Protein AF-A0A964I361-F1 (afdb_monomer_lite)

Secondary structure (DSSP, 8-state):
-HHHHHHHHHHHHHHT-PPPPPPPPPEEEEEEEEEE-TTS-EEEEEEEEESS-S---------

Sequence (63 aa):
MASRVVAVLALALFATAAPPPQAPPEVRIEKNVPAPMRDGVILRADVYRPAMPGRLPVLLQRT

Radius of gyration: 24.27 Å; chains: 1; bounding box: 38×21×73 Å

pLDDT: mean 85.26, std 13.28, range [56.03, 98.12]

Foldseek 3Di:
DVVVVVVVVVVVVVVPPDPPPDDPADWDKDWQDWDQDPVRDTDGDIDIDGPDDDDDDDDDDDD

Structure (mmCIF, N/CA/C/O backbone):
data_AF-A0A964I361-F1
#
_entry.id   AF-A0A964I361-F1
#
loop_
_atom_site.group_PDB
_atom_site.id
_atom_site.type_symbol
_atom_site.label_atom_id
_atom_site.label_alt_id
_atom_site.label_comp_id
_atom_site.label_asym_id
_atom_site.label_entity_id
_atom_site.label_seq_id
_atom_site.pdbx_PDB_ins_code
_atom_site.Cartn_x
_atom_site.Cartn_y
_atom_site.Cartn_z
_atom_site.occupancy
_atom_site.B_iso_or_equiv
_atom_site.auth_seq_id
_atom_site.auth_comp_id
_atom_site.auth_asym_id
_atom_site.auth_atom_id
_atom_site.pdbx_PDB_model_num
ATOM 1 N N . MET A 1 1 ? 18.099 -0.497 -59.987 1.00 56.03 1 MET A N 1
ATOM 2 C CA . MET A 1 1 ? 18.136 -1.640 -59.040 1.00 56.03 1 MET A CA 1
ATOM 3 C C . MET A 1 1 ? 18.609 -1.242 -57.637 1.00 56.03 1 MET A C 1
ATOM 5 O O . MET A 1 1 ? 17.921 -1.598 -56.691 1.00 56.03 1 MET A O 1
ATOM 9 N N . ALA A 1 2 ? 19.676 -0.445 -57.479 1.00 59.81 2 ALA A N 1
ATOM 10 C CA . ALA A 1 2 ? 20.208 -0.015 -56.171 1.00 59.81 2 ALA A CA 1
ATOM 11 C C . ALA A 1 2 ?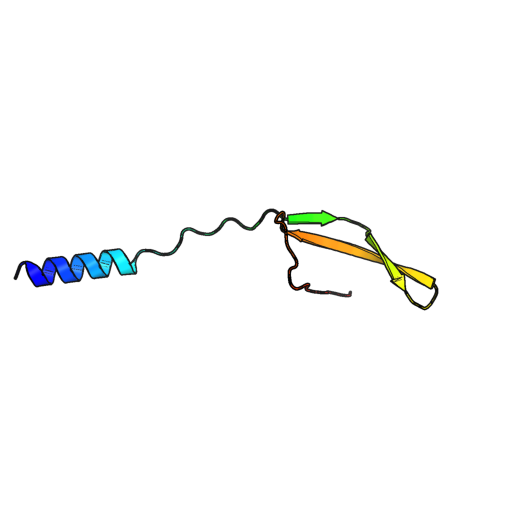 19.197 0.692 -55.233 1.00 59.81 2 ALA A C 1
ATOM 13 O O . ALA A 1 2 ? 19.158 0.405 -54.043 1.00 59.81 2 ALA A O 1
ATOM 14 N N . SER A 1 3 ? 18.318 1.552 -55.762 1.00 64.31 3 SER A N 1
ATOM 15 C CA . SER A 1 3 ? 17.342 2.310 -54.951 1.00 64.31 3 SER A CA 1
ATOM 16 C C . SER A 1 3 ? 16.272 1.433 -54.272 1.00 64.31 3 SER A C 1
ATOM 18 O O . SER A 1 3 ? 15.866 1.723 -53.150 1.00 64.31 3 SER A O 1
ATOM 20 N N . ARG A 1 4 ? 15.869 0.311 -54.891 1.00 68.00 4 ARG A N 1
ATOM 21 C CA . ARG A 1 4 ? 14.901 -0.629 -54.292 1.00 68.00 4 ARG A CA 1
ATOM 22 C C . ARG A 1 4 ? 15.514 -1.428 -53.144 1.00 68.00 4 ARG A C 1
ATOM 24 O O . ARG A 1 4 ? 14.843 -1.655 -52.149 1.00 68.00 4 ARG A O 1
ATOM 31 N N . VAL A 1 5 ? 16.785 -1.809 -53.269 1.00 69.12 5 VAL A N 1
ATOM 32 C CA . VAL A 1 5 ? 17.519 -2.524 -52.214 1.00 69.12 5 VAL A CA 1
ATOM 33 C C . VAL A 1 5 ? 17.702 -1.629 -50.995 1.00 69.12 5 VAL A C 1
ATOM 35 O O . VAL A 1 5 ? 17.407 -2.058 -49.888 1.00 69.12 5 VAL A O 1
ATOM 38 N N . VAL A 1 6 ? 18.095 -0.369 -51.197 1.00 71.06 6 VAL A N 1
ATOM 39 C CA . VAL A 1 6 ? 18.239 0.607 -50.105 1.00 71.06 6 VAL A CA 1
ATOM 40 C C . VAL A 1 6 ? 16.897 0.880 -49.419 1.00 71.06 6 VAL A C 1
ATOM 42 O O . VAL A 1 6 ? 16.844 0.922 -48.194 1.00 71.06 6 VAL A O 1
ATOM 45 N N . ALA A 1 7 ? 15.803 0.990 -50.180 1.00 68.19 7 ALA A N 1
ATOM 46 C CA . ALA A 1 7 ? 14.464 1.177 -49.618 1.00 68.19 7 ALA A CA 1
ATOM 47 C C . ALA A 1 7 ? 13.991 -0.033 -48.790 1.00 68.19 7 ALA A C 1
ATOM 49 O O . ALA A 1 7 ? 13.424 0.144 -47.715 1.00 68.19 7 ALA A O 1
ATOM 50 N N . VAL A 1 8 ? 14.259 -1.258 -49.255 1.00 71.69 8 VAL A N 1
ATOM 51 C CA . VAL A 1 8 ? 13.922 -2.487 -48.517 1.00 71.69 8 VAL A CA 1
ATOM 52 C C . VAL A 1 8 ? 14.786 -2.631 -47.262 1.00 71.69 8 VAL A C 1
ATOM 54 O O . VAL A 1 8 ? 14.264 -2.989 -46.210 1.00 71.69 8 VAL A O 1
ATOM 57 N N . LEU A 1 9 ? 16.077 -2.290 -47.334 1.00 67.75 9 LEU A N 1
ATOM 58 C CA . LEU A 1 9 ? 16.973 -2.324 -46.175 1.00 67.75 9 LEU A CA 1
ATOM 59 C C . LEU A 1 9 ? 16.573 -1.287 -45.111 1.00 67.75 9 LEU A C 1
ATOM 61 O O . LEU A 1 9 ? 16.574 -1.591 -43.922 1.00 67.75 9 LEU A O 1
ATOM 65 N N . ALA A 1 10 ? 16.195 -0.077 -45.537 1.00 67.00 10 ALA A N 1
ATOM 66 C CA . ALA A 1 10 ? 15.755 0.992 -44.643 1.00 67.00 10 ALA A CA 1
ATOM 67 C C . ALA A 1 10 ? 14.416 0.663 -43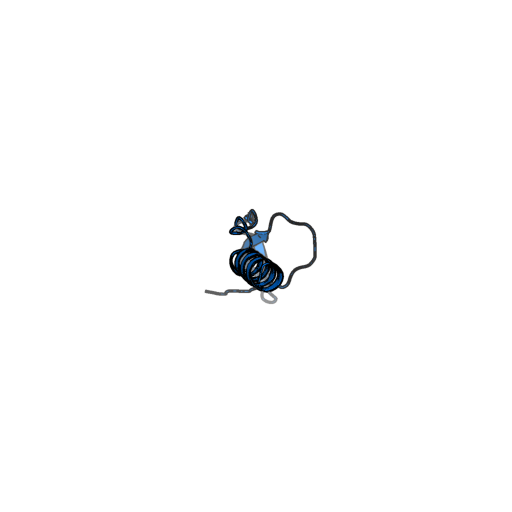.961 1.00 67.00 10 ALA A C 1
ATOM 69 O O . ALA A 1 10 ? 14.255 0.922 -42.769 1.00 67.00 10 ALA A O 1
ATOM 70 N N . LEU A 1 11 ? 13.478 0.042 -44.689 1.00 65.50 11 LEU A N 1
ATOM 71 C CA . LEU A 1 11 ? 12.204 -0.416 -44.130 1.00 65.50 11 LEU A CA 1
ATOM 72 C C . LEU A 1 11 ? 12.399 -1.574 -43.139 1.00 65.50 11 LEU A C 1
ATOM 74 O O . LEU A 1 11 ? 11.759 -1.599 -42.091 1.00 65.50 11 LEU A O 1
ATOM 78 N N . ALA A 1 12 ? 13.315 -2.499 -43.440 1.00 65.00 12 ALA A N 1
ATOM 79 C CA . ALA A 1 12 ? 13.654 -3.604 -42.550 1.00 65.00 12 ALA A CA 1
ATOM 80 C C . ALA A 1 12 ? 14.315 -3.122 -41.245 1.00 65.00 12 ALA A C 1
ATOM 82 O O . ALA A 1 12 ? 13.970 -3.630 -40.182 1.00 65.00 12 ALA A O 1
ATOM 83 N N . LEU A 1 13 ? 15.193 -2.108 -41.297 1.00 63.59 13 LEU A N 1
ATOM 84 C CA . LEU A 1 13 ? 15.807 -1.522 -40.095 1.00 63.59 13 LEU A CA 1
ATOM 85 C C . LEU A 1 13 ? 14.794 -0.794 -39.196 1.00 63.59 13 LEU A C 1
ATOM 87 O O . LEU A 1 13 ? 14.920 -0.834 -37.974 1.00 63.59 13 LEU A O 1
ATOM 91 N N . PHE A 1 14 ? 13.788 -0.139 -39.781 1.00 63.66 14 PHE A N 1
ATOM 92 C CA . PHE A 1 14 ? 12.720 0.514 -39.015 1.00 63.66 14 PHE A CA 1
ATOM 93 C C . PHE A 1 14 ? 11.750 -0.494 -38.382 1.00 63.66 14 PHE A C 1
ATOM 95 O O . PHE A 1 14 ? 11.270 -0.266 -37.274 1.00 63.66 14 PHE A O 1
ATOM 102 N N . ALA A 1 15 ? 11.478 -1.618 -39.052 1.00 66.19 15 ALA A N 1
ATOM 103 C CA . ALA A 1 15 ? 10.523 -2.622 -38.581 1.00 66.19 15 ALA A CA 1
ATOM 104 C C . ALA A 1 15 ? 11.018 -3.443 -37.371 1.00 66.19 15 ALA A C 1
ATOM 106 O O . ALA A 1 15 ? 10.201 -4.031 -36.665 1.00 66.19 15 ALA A O 1
ATOM 107 N N . THR A 1 16 ? 12.330 -3.482 -37.104 1.00 67.56 16 THR A N 1
ATOM 108 C CA . THR A 1 16 ? 12.917 -4.239 -35.979 1.00 67.56 16 THR A CA 1
ATOM 109 C C . THR A 1 16 ? 13.155 -3.409 -34.718 1.00 67.56 16 THR A C 1
ATOM 111 O O . THR A 1 16 ? 13.629 -3.946 -33.717 1.00 67.56 16 THR A O 1
ATOM 114 N N . ALA A 1 17 ? 12.855 -2.109 -34.734 1.00 71.56 17 ALA A N 1
ATOM 115 C CA . ALA A 1 17 ? 13.055 -1.235 -33.583 1.00 71.56 17 ALA A CA 1
ATOM 116 C C . ALA A 1 17 ? 11.906 -1.386 -32.571 1.00 71.56 17 ALA A C 1
ATOM 118 O O . ALA A 1 17 ? 11.083 -0.489 -32.3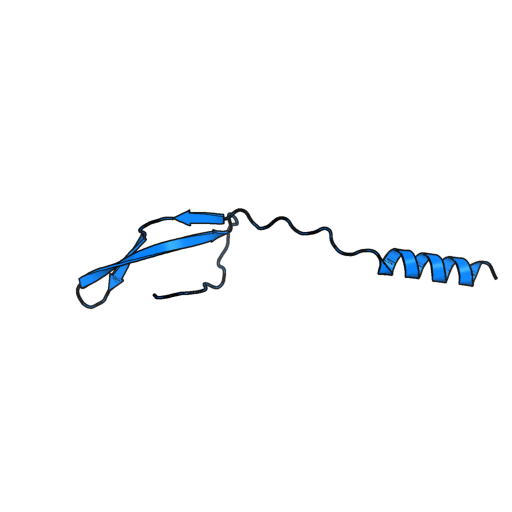95 1.00 71.56 17 ALA A O 1
ATOM 119 N N . ALA A 1 18 ? 11.837 -2.535 -31.894 1.00 75.50 18 ALA A N 1
ATOM 120 C CA . ALA A 1 18 ? 11.059 -2.626 -30.666 1.00 75.50 18 ALA A CA 1
ATOM 121 C C . ALA A 1 18 ? 11.724 -1.707 -29.624 1.00 75.50 18 ALA A C 1
ATOM 123 O O . ALA A 1 18 ? 12.947 -1.791 -29.453 1.00 75.50 18 ALA A O 1
ATOM 124 N N . PRO A 1 19 ? 10.978 -0.817 -28.940 1.00 74.94 19 PRO A N 1
ATOM 125 C CA . PRO A 1 19 ? 11.552 -0.069 -27.835 1.00 74.94 19 PRO A CA 1
ATOM 126 C C . PRO A 1 19 ? 12.143 -1.070 -26.834 1.00 74.94 19 PRO A C 1
ATOM 128 O O . PRO A 1 19 ? 11.531 -2.119 -26.595 1.00 74.94 19 PRO A O 1
ATOM 131 N N . PRO A 1 20 ? 13.333 -0.791 -26.273 1.00 77.06 20 PRO A N 1
ATOM 132 C CA . PRO A 1 20 ? 13.912 -1.673 -25.276 1.00 77.06 20 PRO A CA 1
ATOM 133 C C . PRO A 1 20 ? 12.900 -1.866 -24.139 1.00 77.06 20 PRO A C 1
ATOM 135 O O . PRO A 1 20 ? 12.155 -0.927 -23.830 1.00 77.06 20 PRO A O 1
ATOM 138 N N . PRO A 1 21 ? 12.844 -3.061 -23.524 1.00 76.62 21 PRO A N 1
ATOM 139 C CA . PRO A 1 21 ? 11.952 -3.308 -22.403 1.00 76.62 21 PRO A CA 1
ATOM 140 C C . PRO A 1 21 ? 12.192 -2.228 -21.348 1.00 76.62 21 PRO A C 1
ATOM 142 O O . PRO A 1 21 ? 13.298 -2.088 -20.824 1.00 76.62 21 PRO A O 1
ATOM 145 N N . GLN A 1 22 ? 11.168 -1.416 -21.089 1.00 77.94 22 GLN A N 1
ATOM 146 C CA . GLN A 1 22 ? 11.252 -0.402 -20.050 1.00 77.94 22 GLN A CA 1
ATOM 147 C C . GLN A 1 22 ? 11.341 -1.132 -18.716 1.00 77.94 22 GLN A C 1
ATOM 149 O O . GLN A 1 22 ? 10.503 -1.985 -18.413 1.00 77.94 22 GLN A O 1
ATOM 154 N N . ALA A 1 23 ? 12.373 -0.821 -17.932 1.00 78.50 23 ALA A N 1
ATOM 155 C CA . ALA A 1 23 ? 12.449 -1.318 -16.571 1.00 78.50 23 ALA A CA 1
ATOM 156 C C . ALA A 1 23 ? 11.169 -0.894 -15.827 1.00 78.50 23 ALA A C 1
ATOM 158 O O . ALA A 1 23 ? 10.717 0.244 -16.013 1.00 78.50 23 ALA A O 1
ATOM 159 N N . PRO A 1 24 ? 10.571 -1.777 -15.006 1.00 79.38 24 PRO A N 1
ATOM 160 C CA . PRO A 1 24 ? 9.454 -1.388 -14.164 1.00 79.38 24 PRO A CA 1
ATOM 161 C C . PRO A 1 24 ? 9.844 -0.144 -13.360 1.00 79.38 24 PRO A C 1
ATOM 163 O O . PRO A 1 24 ? 10.975 -0.081 -12.865 1.00 79.38 24 PRO A O 1
ATOM 166 N N . PRO A 1 25 ? 8.952 0.850 -13.225 1.00 83.38 25 PRO A N 1
ATOM 167 C CA . PRO A 1 25 ? 9.243 1.994 -12.381 1.00 83.38 25 PRO A CA 1
ATOM 168 C C . PRO A 1 25 ? 9.526 1.502 -10.961 1.00 83.38 25 PRO A C 1
ATOM 170 O O . PRO A 1 25 ? 8.863 0.588 -10.470 1.00 83.38 25 PRO A O 1
ATOM 173 N N . GLU A 1 26 ? 10.503 2.112 -10.295 1.00 91.75 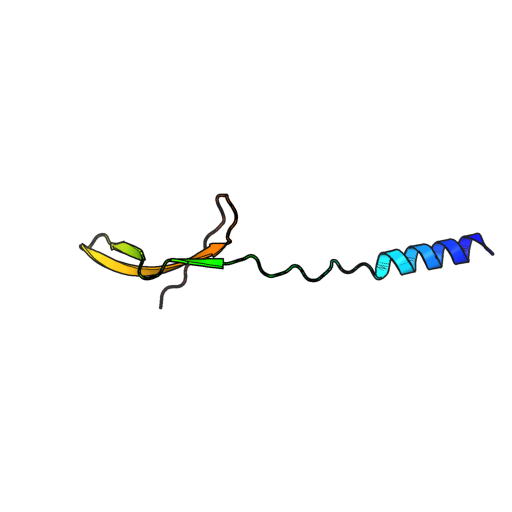26 GLU A N 1
ATOM 174 C CA . GLU A 1 26 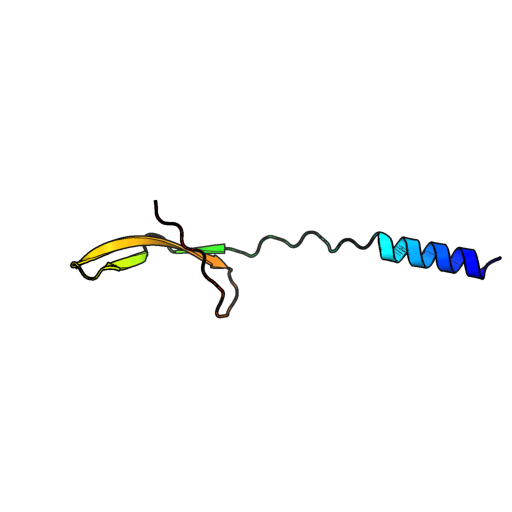? 10.744 1.848 -8.879 1.00 91.75 26 GLU A CA 1
ATOM 175 C C . GLU A 1 26 ? 9.454 2.139 -8.094 1.00 91.75 26 GLU A C 1
ATOM 177 O O . GLU A 1 26 ? 8.829 3.187 -8.277 1.00 91.75 26 GLU A O 1
ATOM 182 N N . VAL A 1 27 ? 9.028 1.203 -7.243 1.00 93.94 27 VAL A N 1
ATOM 183 C CA . VAL A 1 27 ? 7.803 1.329 -6.445 1.00 93.94 27 VAL A CA 1
ATOM 184 C C . VAL A 1 27 ? 8.172 1.520 -4.983 1.00 93.94 27 VAL A C 1
ATOM 186 O O . VAL A 1 27 ? 8.832 0.680 -4.376 1.00 93.94 27 VAL A O 1
ATOM 189 N N . ARG A 1 28 ? 7.691 2.613 -4.396 1.00 94.88 28 ARG A N 1
ATOM 190 C CA . ARG A 1 28 ? 7.732 2.859 -2.956 1.00 94.88 28 ARG A CA 1
ATOM 191 C C . ARG A 1 28 ? 6.471 2.294 -2.321 1.00 94.88 28 ARG A C 1
ATOM 193 O O . ARG A 1 28 ? 5.372 2.515 -2.828 1.00 94.88 28 ARG A O 1
ATOM 200 N N . ILE A 1 29 ? 6.646 1.574 -1.218 1.00 96.12 29 ILE A N 1
ATOM 201 C CA . ILE A 1 29 ? 5.553 0.935 -0.485 1.00 96.12 29 ILE A CA 1
ATOM 202 C C . ILE A 1 29 ? 5.474 1.569 0.897 1.00 96.12 29 ILE A C 1
ATOM 204 O O . ILE A 1 29 ? 6.378 1.405 1.717 1.00 96.12 29 ILE A O 1
ATOM 208 N N . GLU A 1 30 ? 4.381 2.272 1.159 1.00 97.00 30 GLU A N 1
ATOM 209 C CA . GLU A 1 30 ? 4.053 2.783 2.485 1.00 97.00 30 GLU A CA 1
ATOM 210 C C . GLU A 1 30 ? 3.065 1.820 3.135 1.00 97.00 30 GLU A C 1
ATOM 212 O O . GLU A 1 30 ? 1.953 1.640 2.642 1.00 97.00 30 GLU A O 1
ATOM 217 N N . LYS A 1 31 ? 3.484 1.163 4.217 1.00 97.44 31 LYS A N 1
ATOM 218 C CA . LYS A 1 31 ? 2.671 0.140 4.881 1.00 97.44 31 LYS A CA 1
ATOM 219 C C . LYS A 1 31 ? 1.813 0.722 5.995 1.00 97.44 31 LYS A C 1
ATOM 221 O O . LYS A 1 31 ? 2.240 1.649 6.682 1.00 97.44 31 LYS A O 1
ATOM 226 N N . ASN A 1 32 ? 0.663 0.098 6.253 1.00 97.06 32 ASN A N 1
ATOM 227 C CA . ASN A 1 32 ? -0.222 0.422 7.384 1.00 97.06 32 ASN A CA 1
ATOM 228 C C . ASN A 1 32 ? -0.699 1.887 7.436 1.00 97.06 32 ASN A C 1
ATOM 230 O O . ASN A 1 32 ? -0.937 2.439 8.522 1.00 97.06 32 ASN A O 1
ATOM 234 N N . VAL A 1 33 ? -0.877 2.511 6.274 1.00 97.81 33 VAL A N 1
ATOM 235 C CA . VAL A 1 33 ? -1.391 3.876 6.154 1.00 97.81 33 VAL A CA 1
ATOM 236 C C . VAL A 1 33 ? -2.821 3.923 6.714 1.00 97.81 33 VAL A C 1
ATOM 238 O O . VAL A 1 33 ? -3.662 3.120 6.298 1.00 97.81 33 VAL A O 1
ATOM 241 N N . PRO A 1 34 ? -3.114 4.809 7.685 1.00 97.88 34 PRO A N 1
ATOM 242 C CA . PRO A 1 34 ? -4.444 4.916 8.268 1.00 97.88 34 PRO A CA 1
ATOM 243 C C . PRO A 1 34 ? -5.422 5.592 7.299 1.00 97.88 34 PRO A C 1
ATOM 245 O O . PRO A 1 34 ? -5.150 6.669 6.774 1.00 97.88 34 PRO A O 1
ATOM 248 N N . ALA A 1 35 ? -6.594 4.988 7.127 1.00 97.00 35 ALA A N 1
ATOM 249 C CA . ALA A 1 35 ? -7.727 5.551 6.405 1.00 97.00 35 ALA A CA 1
ATOM 250 C C . ALA A 1 35 ? -8.908 5.717 7.385 1.00 97.00 35 ALA A C 1
ATOM 252 O O . ALA A 1 35 ? -9.602 4.735 7.671 1.00 97.00 35 ALA A O 1
ATOM 253 N N . PRO A 1 36 ? -9.115 6.922 7.953 1.00 97.88 36 PRO A N 1
ATOM 254 C CA . PRO A 1 36 ? -10.186 7.176 8.912 1.00 97.88 36 PRO A CA 1
ATOM 255 C C . PRO A 1 36 ? -11.548 7.220 8.214 1.00 97.88 36 PRO A C 1
ATOM 257 O O . PRO A 1 36 ? -11.739 7.957 7.246 1.00 97.88 36 PRO A O 1
ATOM 260 N N . MET A 1 37 ? -12.492 6.430 8.717 1.00 98.00 37 MET A N 1
ATOM 261 C CA . MET A 1 37 ? -13.852 6.331 8.196 1.00 98.00 37 MET A CA 1
ATOM 262 C C . MET A 1 37 ? -14.825 7.211 8.991 1.00 98.00 37 MET A C 1
ATOM 264 O O . MET A 1 37 ? -14.533 7.683 10.090 1.00 98.00 37 MET A O 1
ATOM 268 N N . ARG A 1 38 ? -16.020 7.429 8.430 1.00 98.12 38 ARG A N 1
ATOM 269 C CA . ARG A 1 38 ? -17.072 8.267 9.038 1.00 98.12 38 ARG A CA 1
ATOM 270 C C . ARG A 1 38 ? -17.609 7.740 10.374 1.00 98.12 38 ARG A C 1
ATOM 272 O O . ARG A 1 38 ? -18.200 8.498 11.128 1.00 98.12 38 ARG A O 1
ATOM 279 N N . ASP A 1 39 ? -17.464 6.443 10.620 1.00 97.81 39 ASP A N 1
ATOM 280 C CA . ASP A 1 39 ? -17.938 5.729 11.810 1.00 97.81 39 ASP A CA 1
ATOM 281 C C . ASP A 1 39 ? -16.884 5.675 12.930 1.00 97.81 39 ASP A C 1
ATOM 283 O O . ASP A 1 39 ? -17.123 5.080 13.977 1.00 97.81 39 ASP A O 1
ATOM 287 N N . GLY A 1 40 ? -15.721 6.298 12.722 1.00 97.81 40 GLY A N 1
ATOM 288 C CA . GLY A 1 40 ? -14.612 6.299 13.673 1.00 97.81 40 GLY A CA 1
ATOM 289 C C . GLY A 1 40 ? -13.673 5.099 13.545 1.00 97.81 40 GLY A C 1
ATOM 290 O O . GLY A 1 40 ? -12.641 5.073 14.215 1.00 97.81 40 GLY A O 1
ATOM 291 N N . VAL A 1 41 ? -13.960 4.130 12.669 1.00 97.94 41 VAL A N 1
ATOM 292 C CA . VAL A 1 41 ? -13.039 3.020 12.402 1.00 97.94 41 VAL A CA 1
ATOM 293 C C . VAL A 1 41 ? -11.848 3.515 11.577 1.00 97.94 41 VAL A C 1
ATOM 295 O O . VAL A 1 41 ? -11.996 4.273 10.616 1.00 97.94 41 VAL A O 1
ATOM 298 N N . ILE A 1 42 ? -10.642 3.063 11.933 1.00 98.06 42 ILE A N 1
ATOM 299 C CA . ILE A 1 42 ? -9.418 3.329 11.169 1.00 98.06 42 ILE A CA 1
ATOM 300 C C . ILE A 1 42 ? -9.047 2.073 10.390 1.00 98.06 42 ILE A C 1
ATOM 302 O O . ILE A 1 42 ? -8.545 1.103 10.962 1.00 98.06 42 ILE A O 1
ATOM 306 N N . LEU A 1 43 ? -9.254 2.110 9.076 1.00 97.38 43 LEU A N 1
ATOM 307 C CA . LEU A 1 43 ? -8.761 1.065 8.185 1.00 97.38 43 LEU A CA 1
ATOM 308 C C . LEU A 1 43 ? -7.259 1.239 7.946 1.00 97.38 43 LEU A C 1
ATOM 310 O O . LEU A 1 43 ? -6.711 2.333 8.094 1.00 97.38 43 LEU A O 1
ATOM 314 N N . ARG A 1 44 ? -6.586 0.150 7.575 1.00 97.69 44 ARG A N 1
ATOM 315 C CA . ARG A 1 44 ? -5.161 0.144 7.235 1.00 97.69 44 ARG A CA 1
ATOM 316 C C . ARG A 1 44 ? -4.995 -0.282 5.789 1.00 97.69 44 ARG A C 1
ATOM 318 O O . ARG A 1 44 ? -5.594 -1.267 5.370 1.00 97.69 44 ARG A O 1
ATOM 325 N N . ALA A 1 45 ? -4.198 0.475 5.048 1.00 97.56 45 ALA A N 1
ATOM 326 C CA . ALA A 1 45 ? -3.888 0.195 3.657 1.00 97.56 45 ALA A CA 1
ATOM 327 C C . ALA A 1 45 ? -2.381 0.242 3.423 1.00 97.56 45 ALA A C 1
ATOM 329 O O . ALA A 1 45 ? -1.665 1.019 4.055 1.00 97.56 45 ALA A O 1
ATOM 330 N N . ASP A 1 46 ? -1.928 -0.555 2.466 1.00 97.81 46 ASP A N 1
ATOM 331 C CA . ASP A 1 46 ? -0.598 -0.414 1.899 1.00 97.81 46 ASP A CA 1
ATOM 332 C C . ASP A 1 46 ? -0.708 0.412 0.613 1.00 97.81 46 ASP A C 1
ATOM 334 O O . ASP A 1 46 ? -1.525 0.119 -0.264 1.00 97.81 46 ASP A O 1
ATOM 338 N N . VAL A 1 47 ? 0.097 1.467 0.504 1.00 96.50 47 VAL A N 1
ATOM 339 C CA . VAL A 1 47 ? 0.090 2.389 -0.635 1.00 96.50 47 VAL A CA 1
ATOM 340 C C . VAL A 1 47 ? 1.316 2.123 -1.497 1.00 96.50 47 VAL A C 1
ATOM 342 O O . VAL A 1 47 ? 2.451 2.327 -1.071 1.00 96.50 47 VAL A O 1
ATOM 345 N N . TYR A 1 48 ? 1.069 1.692 -2.732 1.00 95.75 48 TYR A N 1
ATOM 346 C CA . TYR A 1 48 ? 2.090 1.457 -3.748 1.00 95.75 48 TYR A CA 1
ATOM 347 C C . TYR A 1 48 ? 2.174 2.687 -4.651 1.00 95.75 48 TYR A C 1
ATOM 349 O O . TYR A 1 48 ? 1.224 3.001 -5.372 1.00 95.75 48 TYR A O 1
ATOM 357 N N . ARG A 1 49 ? 3.299 3.404 -4.608 1.00 93.88 49 ARG A N 1
ATOM 358 C CA . ARG A 1 49 ? 3.512 4.639 -5.373 1.00 93.88 49 ARG A CA 1
ATOM 359 C C . ARG A 1 49 ? 4.758 4.520 -6.255 1.00 93.88 49 ARG A C 1
ATOM 361 O O . ARG A 1 49 ? 5.826 4.217 -5.727 1.00 93.88 49 ARG A O 1
ATOM 368 N N . PRO A 1 50 ? 4.679 4.823 -7.562 1.00 93.75 50 PRO A N 1
ATOM 369 C CA . PRO A 1 50 ? 5.873 4.969 -8.391 1.00 93.75 50 PRO A CA 1
ATOM 370 C C . PRO A 1 50 ? 6.811 6.042 -7.819 1.00 93.75 50 PRO A C 1
ATOM 372 O O . PRO A 1 50 ? 6.346 7.094 -7.378 1.00 93.75 50 PRO A O 1
ATOM 375 N N . ALA A 1 51 ? 8.125 5.822 -7.849 1.00 90.75 51 ALA A N 1
ATOM 376 C CA . ALA A 1 51 ? 9.149 6.754 -7.367 1.00 90.75 51 ALA A CA 1
ATOM 377 C C . ALA A 1 51 ? 9.348 7.956 -8.315 1.00 90.75 51 ALA A C 1
ATOM 379 O O . ALA A 1 51 ? 10.469 8.376 -8.590 1.00 90.75 51 ALA A O 1
ATOM 380 N N . MET A 1 52 ? 8.250 8.516 -8.823 1.00 88.44 52 MET A N 1
ATOM 381 C CA . MET A 1 52 ? 8.230 9.683 -9.692 1.00 88.44 52 MET A CA 1
ATOM 382 C C . MET A 1 52 ? 7.309 10.770 -9.118 1.00 88.44 52 MET A C 1
ATOM 384 O O . MET A 1 52 ? 6.297 10.456 -8.483 1.00 88.44 52 MET A O 1
ATOM 388 N N . PRO A 1 53 ? 7.633 12.055 -9.323 1.00 88.50 53 PRO A N 1
ATOM 389 C CA . PRO A 1 53 ? 6.770 13.149 -8.901 1.00 88.50 53 PRO A CA 1
ATOM 390 C C . PRO A 1 53 ? 5.531 13.256 -9.803 1.00 88.50 53 PRO A C 1
ATOM 392 O O . PRO A 1 53 ? 5.597 12.995 -11.002 1.00 88.50 53 PRO A O 1
ATOM 395 N N . GLY A 1 54 ? 4.404 13.698 -9.237 1.00 89.62 54 GLY A N 1
ATOM 396 C CA . GLY A 1 54 ? 3.193 14.024 -9.996 1.00 89.62 54 GLY A CA 1
ATOM 397 C C . GLY A 1 54 ? 1.896 13.497 -9.383 1.00 89.62 54 GLY A C 1
ATOM 398 O O . GLY A 1 54 ? 1.897 12.700 -8.443 1.00 89.62 54 GLY A O 1
ATOM 399 N N . ARG A 1 55 ? 0.766 13.965 -9.928 1.00 93.69 55 ARG A N 1
ATOM 400 C CA . ARG A 1 55 ? -0.564 13.404 -9.657 1.00 93.69 55 ARG A CA 1
ATOM 401 C C . ARG A 1 55 ? -0.862 12.340 -10.703 1.00 93.69 55 ARG A C 1
ATOM 403 O O . ARG A 1 55 ? -0.894 12.641 -11.891 1.00 93.69 55 ARG A O 1
ATOM 410 N N . LEU A 1 56 ? -1.074 11.118 -10.239 1.00 92.62 56 LEU A N 1
ATOM 411 C CA . LEU A 1 56 ? -1.345 9.951 -11.068 1.00 92.62 56 LEU A CA 1
ATOM 412 C C . LEU A 1 56 ? -2.732 9.396 -10.719 1.00 92.62 56 LEU A C 1
ATOM 414 O O . LEU A 1 56 ? -3.179 9.572 -9.579 1.00 92.62 56 LEU A O 1
ATOM 418 N N . PRO A 1 57 ? -3.421 8.738 -11.665 1.00 95.50 57 PRO A N 1
ATOM 419 C CA . PRO A 1 57 ? -4.629 7.989 -11.348 1.00 95.50 57 PRO A CA 1
ATOM 420 C C . PRO A 1 57 ? -4.321 6.887 -10.327 1.00 95.50 57 PRO A C 1
ATOM 422 O O . PRO A 1 57 ? -3.230 6.317 -10.318 1.00 95.50 57 PRO A O 1
ATOM 425 N N . VAL A 1 58 ? -5.293 6.592 -9.463 1.00 95.31 58 VAL A N 1
ATOM 426 C CA . VAL A 1 58 ? -5.145 5.613 -8.381 1.00 95.31 58 VAL A CA 1
ATOM 427 C C . VAL A 1 58 ? -6.042 4.416 -8.651 1.00 95.31 58 VAL A C 1
ATOM 429 O O . VAL A 1 58 ? -7.233 4.570 -8.917 1.00 95.31 58 VAL A O 1
ATOM 432 N N . LEU A 1 59 ? -5.461 3.224 -8.542 1.00 96.12 59 LEU A N 1
ATOM 433 C CA . LEU A 1 59 ? -6.201 1.972 -8.468 1.00 96.12 59 LEU A CA 1
ATOM 434 C C . LEU A 1 59 ? -6.455 1.648 -6.999 1.00 96.12 59 LEU A C 1
ATOM 436 O O . LEU A 1 59 ? -5.533 1.681 -6.185 1.00 96.12 59 LEU A O 1
ATOM 440 N N . LEU A 1 60 ? -7.705 1.337 -6.668 1.00 96.38 60 LEU A N 1
ATOM 441 C CA . LEU A 1 60 ? -8.097 0.958 -5.320 1.00 96.38 60 LEU A CA 1
ATOM 442 C C . LEU A 1 60 ? -8.572 -0.489 -5.327 1.00 96.38 60 LEU A C 1
ATOM 444 O O . LEU A 1 60 ? -9.526 -0.831 -6.022 1.00 96.38 60 LEU A O 1
ATOM 448 N N . GLN A 1 61 ? -7.937 -1.310 -4.499 1.00 97.19 61 GLN A N 1
ATOM 449 C CA . GLN A 1 61 ? -8.412 -2.645 -4.179 1.00 97.19 61 GLN A CA 1
ATOM 450 C C . GLN A 1 61 ? -8.822 -2.675 -2.709 1.00 97.19 61 GLN A C 1
ATOM 452 O O . GLN A 1 61 ? -8.086 -2.210 -1.841 1.00 97.19 61 GLN A O 1
ATOM 457 N N . ARG A 1 62 ? -10.007 -3.220 -2.439 1.00 95.44 62 ARG A N 1
ATOM 458 C CA . ARG A 1 62 ? -10.481 -3.537 -1.092 1.00 95.44 62 ARG A CA 1
ATOM 459 C C . ARG A 1 62 ? -10.683 -5.044 -1.030 1.00 95.44 62 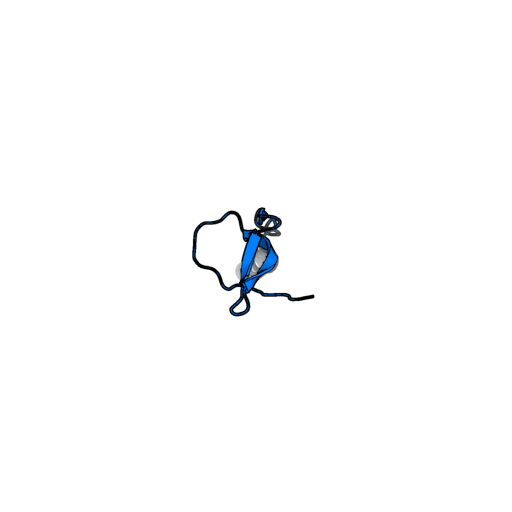ARG A C 1
ATOM 461 O O . ARG A 1 62 ? -11.310 -5.596 -1.929 1.00 95.44 62 ARG A O 1
ATOM 468 N N . THR A 1 63 ? -10.124 -5.673 -0.008 1.00 85.94 63 THR A N 1
ATOM 469 C CA . THR A 1 63 ? -10.287 -7.098 0.304 1.00 85.94 63 THR A CA 1
ATOM 470 C C . THR A 1 63 ? -11.139 -7.258 1.544 1.00 85.94 63 THR A C 1
ATOM 472 O O . THR A 1 63 ? -11.020 -6.371 2.422 1.00 85.94 63 THR A O 1
#